Protein AF-A0A6A5AJA1-F1 (afdb_monomer)

Sequence (145 aa):
MGLVALFRHLLPSAIGHTSMSIQEITDPALFLDLTLTMRLADRIGTNQIGTRALSAALGLEPETDSRFWVVRRENDAGIDAVAMWTSLTGIFLSPTFRPSDAAELGHHLAQYLPDPLPQSSGRVTSTQSFNEGYCAERYPPLTPQ

pLDDT: mean 82.97, std 18.23, range [34.25, 97.75]

Mean predicted aligned error: 9.08 Å

Organism: Aphanomyces astaci (NCBI:txid112090)

Solvent-accessible surface area (backbone atoms only — not comparable to full-atom values): 8373 Å² total; per-residue (Å²): 142,76,90,83,89,84,80,80,88,77,76,81,82,76,76,76,74,77,53,68,48,79,42,77,44,88,50,32,57,60,44,49,64,72,40,42,69,58,31,71,74,33,73,60,59,40,31,53,54,45,52,53,31,50,37,48,55,70,63,75,45,64,82,84,46,57,49,38,35,42,31,28,49,74,98,51,95,58,73,60,29,44,37,36,36,32,83,87,66,19,37,37,43,25,75,62,44,45,41,68,62,24,17,54,48,18,35,66,41,41,82,77,54,66,86,80,68,83,39,74,39,56,46,69,65,22,38,49,28,16,51,52,22,20,44,51,62,66,56,58,79,82,76,85,128

Secondary structure (DSSP, 8-state):
-------------------EEEEEE--HHHHHHHTHHHHHH-TTHHHHHHHHHHHHHTT-S-TTSEEEEEEEETT-SS--EEEEEETTTEEEE-TT--HHHHHHHHHHHTTTS-SS---EESSHHHHHHHHHHHHHHHS------

Foldseek 3Di:
DYDDDDDDDDDPPPPPPQDKDKDKDLQLVVVCVQCVVVCVVDVPQVVVVNVVSVCVNVVVDPSQFKIKMFMDTPPDPHTQWIWMAGPPAFIETGQSDDLVSLLVVLLVCLVPADPPGPDYYYDPSSSVSSPVSSCCNNPPDPDDD

Radius of gyration: 19.55 Å; Cα contacts (8 Å, |Δi|>4): 211; chains: 1; bounding box: 33×45×77 Å

Nearest PDB structures (foldseek):
  3t90-assembly1_A-2  TM=4.033E-01  e=6.340E-02  Arabidopsis thaliana
  2eui-assembly2_E  TM=4.102E-01  e=1.930E-01  Pseudomonas aeruginosa PAO1
  2r7h-assembly1_A  TM=4.981E-01  e=3.166E-01  Oleidesulfovibrio alaskensis G20
  2r7h-assembly1_B  TM=5.407E-01  e=5.523E-01  Oleidesulfovibrio alaskensis G20
  6yug-assembly1_B  TM=3.992E-01  e=2.630E-01  Cryptosporidium parvum Iowa II

Structure (mmCIF, N/CA/C/O backbone):
data_AF-A0A6A5AJA1-F1
#
_entry.id   AF-A0A6A5AJA1-F1
#
loop_
_atom_site.group_PDB
_atom_site.id
_atom_site.type_symbol
_atom_site.label_atom_id
_atom_site.label_alt_id
_atom_site.label_comp_id
_atom_site.label_asym_id
_atom_site.label_entity_id
_atom_site.label_seq_id
_atom_site.pdbx_PDB_ins_code
_atom_site.Cartn_x
_atom_site.Cartn_y
_atom_site.Cartn_z
_atom_site.occupancy
_atom_site.B_iso_or_equiv
_atom_site.auth_seq_id
_atom_site.auth_comp_id
_atom_site.auth_asym_id
_atom_site.auth_atom_id
_atom_site.pdbx_PDB_model_num
ATOM 1 N N . MET A 1 1 ? -20.932 -5.544 -58.952 1.00 37.75 1 MET A N 1
ATOM 2 C CA . MET A 1 1 ? -19.590 -5.253 -59.502 1.00 37.75 1 MET A CA 1
ATOM 3 C C . MET A 1 1 ? -19.251 -3.825 -59.087 1.00 37.75 1 MET A C 1
ATOM 5 O O . MET A 1 1 ? -19.912 -2.938 -59.588 1.00 37.75 1 MET A O 1
ATOM 9 N N . GLY A 1 2 ? -18.385 -3.463 -58.148 1.00 34.72 2 GLY A N 1
ATOM 10 C CA . GLY A 1 2 ? -17.416 -4.125 -57.280 1.00 34.72 2 GLY A CA 1
ATOM 11 C C . GLY A 1 2 ? -16.585 -2.997 -56.623 1.00 34.72 2 GLY A C 1
ATOM 12 O O . GLY A 1 2 ? -16.335 -1.993 -57.278 1.00 34.72 2 GLY A O 1
ATOM 13 N N . LEU A 1 3 ? -16.287 -3.149 -55.324 1.00 34.25 3 LEU A N 1
ATOM 14 C CA . LEU A 1 3 ? -15.125 -2.686 -54.524 1.00 34.25 3 LEU A CA 1
ATOM 15 C C . LEU A 1 3 ? -14.048 -1.851 -55.286 1.00 34.25 3 LEU A C 1
ATOM 17 O O . LEU A 1 3 ? -13.695 -2.202 -56.402 1.00 34.25 3 LEU A O 1
ATOM 21 N N . VAL A 1 4 ? -13.406 -0.795 -54.762 1.00 36.00 4 VAL A N 1
ATOM 22 C CA . VAL A 1 4 ? -12.558 -0.750 -53.552 1.00 36.00 4 VAL A CA 1
ATOM 23 C C . VAL A 1 4 ? -12.257 0.713 -53.172 1.00 36.00 4 VAL A C 1
ATOM 25 O O . VAL A 1 4 ? -11.791 1.492 -54.000 1.00 36.00 4 VAL A O 1
ATOM 28 N N . ALA A 1 5 ? -12.447 1.053 -51.895 1.00 43.84 5 ALA A N 1
ATOM 29 C CA . ALA A 1 5 ? -11.850 2.218 -51.244 1.00 43.84 5 ALA A CA 1
ATOM 30 C C . ALA A 1 5 ? -10.381 1.917 -50.892 1.00 43.84 5 ALA A C 1
ATOM 32 O O . ALA A 1 5 ? -10.109 0.873 -50.299 1.00 43.84 5 ALA A O 1
ATOM 33 N N . LEU A 1 6 ? -9.438 2.810 -51.225 1.00 38.03 6 LEU A N 1
ATOM 34 C CA . LEU A 1 6 ? -8.012 2.599 -50.956 1.00 38.03 6 LEU A CA 1
ATOM 35 C C . LEU A 1 6 ? -7.423 3.698 -50.047 1.00 38.03 6 LEU A C 1
ATOM 37 O O . LEU A 1 6 ? -7.191 4.825 -50.467 1.00 38.03 6 LEU A O 1
ATOM 41 N N . PHE A 1 7 ? -7.174 3.282 -48.799 1.00 35.78 7 PHE A N 1
ATOM 42 C CA . PHE A 1 7 ? -6.094 3.677 -47.884 1.00 35.78 7 PHE A CA 1
ATOM 43 C C . PHE A 1 7 ? -6.013 5.133 -47.382 1.00 35.78 7 PHE A C 1
ATOM 45 O O . PHE A 1 7 ? -5.205 5.938 -47.836 1.00 35.78 7 PHE A O 1
ATOM 52 N N . ARG A 1 8 ? -6.701 5.397 -46.260 1.00 36.03 8 ARG A N 1
ATOM 53 C CA . ARG A 1 8 ? -6.106 6.208 -45.182 1.00 36.03 8 ARG A CA 1
ATOM 54 C C . ARG A 1 8 ? -5.180 5.307 -44.367 1.00 36.03 8 ARG A C 1
ATOM 56 O O . ARG A 1 8 ? -5.619 4.282 -43.853 1.00 36.03 8 ARG A O 1
ATOM 63 N N . HIS A 1 9 ? -3.912 5.691 -44.254 1.00 35.09 9 HIS A N 1
ATOM 64 C CA . HIS A 1 9 ? -2.987 5.144 -43.265 1.00 35.09 9 HIS A CA 1
ATOM 65 C C . HIS A 1 9 ? -3.538 5.393 -41.855 1.00 35.09 9 HIS A C 1
ATOM 67 O O . HIS A 1 9 ? -3.421 6.489 -41.313 1.00 35.09 9 HIS A O 1
ATOM 73 N N . LEU A 1 10 ? -4.151 4.365 -41.274 1.00 35.44 10 LEU A N 1
ATOM 74 C CA . LEU A 1 10 ? -4.260 4.223 -39.831 1.00 35.44 10 LEU A CA 1
ATOM 75 C C . LEU A 1 10 ? -2.917 3.679 -39.350 1.00 35.44 10 LEU A C 1
ATOM 77 O O . LEU A 1 10 ? -2.623 2.498 -39.512 1.00 35.44 10 LEU A O 1
ATOM 81 N N . LEU A 1 11 ? -2.092 4.557 -38.788 1.00 35.59 11 LEU A N 1
ATOM 82 C CA . LEU A 1 11 ? -1.105 4.136 -37.804 1.00 35.59 11 LEU A CA 1
ATOM 83 C C . LEU A 1 11 ? -1.892 3.675 -36.570 1.00 35.59 11 LEU A C 1
ATOM 85 O O . LEU A 1 11 ? -2.641 4.482 -36.014 1.00 35.59 11 LEU A O 1
ATOM 89 N N . PRO A 1 12 ? -1.760 2.423 -36.110 1.00 36.16 12 PRO A N 1
ATOM 90 C CA . PRO A 1 12 ? -2.152 2.105 -34.755 1.00 36.16 12 PRO A CA 1
ATOM 91 C C . PRO A 1 12 ? -1.104 2.734 -33.833 1.00 36.16 12 PRO A C 1
ATOM 93 O O . PRO A 1 12 ? 0.005 2.219 -33.694 1.00 36.16 12 PRO A O 1
ATOM 96 N N . SER A 1 13 ? -1.445 3.859 -33.203 1.00 38.09 13 SER A N 1
ATOM 97 C CA . SER A 1 13 ? -0.778 4.282 -31.971 1.00 38.09 13 SER A CA 1
ATOM 98 C C . SER A 1 13 ? -1.133 3.261 -30.896 1.00 38.09 13 SER A C 1
ATOM 100 O O . SER A 1 13 ? -2.086 3.434 -30.141 1.00 38.09 13 SER A O 1
ATOM 102 N N . ALA A 1 14 ? -0.400 2.151 -30.876 1.00 42.66 14 ALA A N 1
ATOM 103 C CA . ALA A 1 14 ? -0.405 1.210 -29.774 1.00 42.66 14 ALA A CA 1
ATOM 104 C C . ALA A 1 14 ? 0.260 1.893 -28.573 1.00 42.66 14 ALA A C 1
ATOM 106 O O . ALA A 1 14 ? 1.444 1.704 -28.301 1.00 42.66 14 ALA A O 1
ATOM 107 N N . ILE A 1 15 ? -0.505 2.716 -27.855 1.00 44.09 15 ILE A N 1
ATOM 108 C CA . ILE A 1 15 ? -0.240 2.926 -26.437 1.00 44.09 15 ILE A CA 1
ATOM 109 C C . ILE A 1 15 ? -0.634 1.597 -25.806 1.00 44.09 15 ILE A C 1
ATOM 111 O O . ILE A 1 15 ? -1.814 1.323 -25.598 1.00 44.09 15 ILE A O 1
ATOM 115 N N . GLY A 1 16 ? 0.345 0.717 -25.610 1.00 38.06 16 GLY A N 1
ATOM 116 C CA . GLY A 1 16 ? 0.147 -0.465 -24.792 1.00 38.06 16 GLY A CA 1
ATOM 117 C C . GLY A 1 16 ? -0.170 0.009 -23.382 1.00 38.06 16 GLY 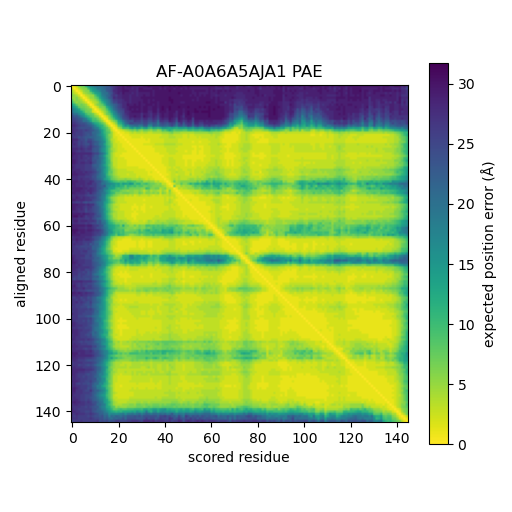A C 1
ATOM 118 O O . GLY A 1 16 ? 0.743 0.268 -22.607 1.00 38.06 16 GLY A O 1
ATOM 119 N N . HIS A 1 17 ? -1.453 0.166 -23.062 1.00 50.62 17 HIS A N 1
ATOM 120 C CA . HIS A 1 17 ? -1.894 0.123 -21.680 1.00 50.62 17 HIS A CA 1
ATOM 121 C C . HIS A 1 17 ? -1.518 -1.275 -21.195 1.00 50.62 17 HIS A C 1
ATOM 123 O O . HIS A 1 17 ? -2.189 -2.252 -21.523 1.00 50.62 17 HIS A O 1
ATOM 129 N N . THR A 1 18 ? -0.395 -1.400 -20.491 1.00 58.47 18 THR A N 1
ATOM 130 C CA . THR A 1 18 ? -0.177 -2.550 -19.619 1.00 58.47 18 THR A CA 1
ATOM 131 C C . THR A 1 18 ? -1.296 -2.510 -18.598 1.00 58.47 18 THR A C 1
ATOM 133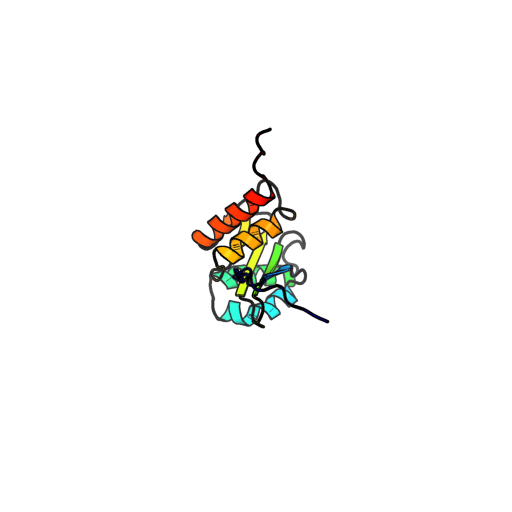 O O . THR A 1 18 ? -1.234 -1.739 -17.649 1.00 58.47 18 THR A O 1
ATOM 136 N N . SER A 1 19 ? -2.348 -3.276 -18.867 1.00 75.88 19 SER A N 1
ATOM 137 C CA . SER A 1 19 ? -3.476 -3.463 -17.971 1.00 75.88 19 SER A CA 1
ATOM 138 C C . SER A 1 19 ? -2.948 -3.963 -16.629 1.00 75.88 19 SER A C 1
ATOM 140 O O . SER A 1 19 ? -2.162 -4.916 -16.558 1.00 75.88 19 SER A O 1
ATOM 142 N N . MET A 1 20 ? -3.306 -3.246 -15.573 1.00 86.38 20 MET A N 1
ATOM 143 C CA . MET A 1 20 ? -2.899 -3.521 -14.208 1.00 86.38 20 MET A CA 1
ATOM 144 C C . MET A 1 20 ? -4.135 -3.913 -13.405 1.00 86.38 20 MET A C 1
ATOM 146 O O . MET A 1 20 ? -5.197 -3.309 -13.518 1.00 86.38 20 MET A O 1
ATOM 150 N N . SER A 1 21 ? -3.996 -4.932 -12.567 1.00 91.44 21 SER A N 1
ATOM 151 C CA . SER A 1 21 ? -5.001 -5.335 -11.595 1.00 91.44 21 SER A CA 1
ATOM 152 C C . SER A 1 21 ? -4.585 -4.844 -10.215 1.00 91.44 21 SER A C 1
ATOM 154 O O . SER A 1 21 ? -3.558 -5.270 -9.682 1.00 91.44 21 SER A O 1
ATOM 156 N N . ILE A 1 22 ? -5.429 -4.015 -9.607 1.00 94.00 22 ILE A N 1
ATOM 157 C CA . ILE A 1 22 ? -5.356 -3.644 -8.191 1.00 94.00 22 ILE A CA 1
ATOM 158 C C . ILE A 1 22 ? -6.413 -4.453 -7.453 1.00 94.00 22 ILE A C 1
ATOM 160 O O . ILE A 1 22 ? -7.583 -4.438 -7.831 1.00 94.00 22 ILE A O 1
ATOM 164 N N . GLN A 1 23 ? -6.012 -5.164 -6.405 1.00 94.75 23 GLN A N 1
ATOM 165 C CA . GLN A 1 23 ? -6.934 -5.962 -5.606 1.00 94.75 23 GLN A CA 1
ATOM 166 C C . GLN A 1 23 ? -6.714 -5.684 -4.123 1.00 94.75 23 GLN A C 1
ATOM 168 O O . GLN A 1 23 ? -5.606 -5.857 -3.616 1.00 94.75 23 GLN A O 1
ATOM 173 N N . GLU A 1 24 ? -7.779 -5.296 -3.426 1.00 95.75 24 GLU A N 1
ATOM 174 C CA . GLU A 1 24 ? 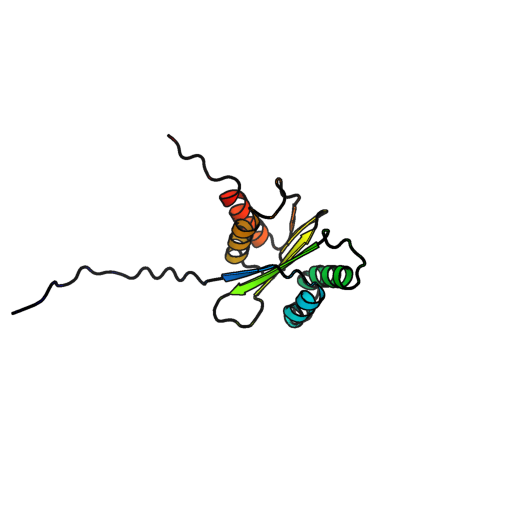-7.800 -5.308 -1.964 1.00 95.75 24 GLU A CA 1
ATOM 175 C C . GLU A 1 24 ? -7.903 -6.752 -1.464 1.00 95.75 24 GLU A C 1
ATOM 177 O O . GLU A 1 24 ? -8.732 -7.530 -1.942 1.00 95.75 24 GLU A O 1
ATOM 182 N N . ILE A 1 25 ? -7.057 -7.113 -0.502 1.00 96.00 25 ILE A N 1
ATOM 183 C CA . ILE A 1 25 ? -7.082 -8.415 0.157 1.00 96.00 25 ILE A CA 1
ATOM 184 C C . ILE A 1 25 ? -7.577 -8.203 1.584 1.00 96.00 25 ILE A C 1
ATOM 186 O O . ILE A 1 25 ? -6.853 -7.693 2.436 1.00 96.00 25 ILE A O 1
ATOM 190 N N . THR A 1 26 ? -8.830 -8.581 1.822 1.00 93.69 26 THR A N 1
ATOM 191 C CA . THR A 1 26 ? -9.510 -8.382 3.108 1.00 93.69 26 THR A CA 1
ATOM 192 C C . THR A 1 26 ? -9.137 -9.426 4.154 1.00 93.69 26 THR A C 1
ATOM 194 O O . THR A 1 26 ? -9.251 -9.145 5.339 1.00 93.69 26 THR A O 1
ATOM 197 N N . ASP A 1 27 ? -8.681 -10.610 3.733 1.00 94.25 27 ASP A N 1
ATOM 198 C CA . ASP A 1 27 ? -8.144 -11.646 4.617 1.00 94.25 27 ASP A CA 1
ATOM 199 C C . ASP A 1 27 ? -6.618 -11.473 4.766 1.00 94.25 27 ASP A C 1
ATOM 201 O O . ASP A 1 27 ? -5.871 -11.742 3.815 1.00 94.25 27 ASP A O 1
ATOM 205 N N . PRO A 1 28 ? -6.114 -11.052 5.941 1.00 93.50 28 PRO A N 1
ATOM 206 C CA . PRO A 1 28 ? -4.684 -10.849 6.141 1.00 93.50 28 PRO A CA 1
ATOM 207 C C . PRO A 1 28 ? -3.862 -12.142 6.017 1.00 93.50 28 PRO A C 1
ATOM 209 O O . PRO A 1 28 ? -2.701 -12.079 5.608 1.00 93.50 28 PRO A O 1
ATOM 212 N N . ALA A 1 29 ? -4.440 -13.314 6.316 1.00 94.44 29 ALA A N 1
ATOM 213 C CA . ALA A 1 29 ? -3.758 -14.596 6.138 1.00 94.44 29 ALA A CA 1
ATOM 214 C C . ALA A 1 29 ? -3.557 -14.902 4.648 1.00 94.44 29 ALA A C 1
ATOM 216 O O . ALA A 1 29 ? -2.439 -15.195 4.220 1.00 94.44 29 ALA A O 1
ATOM 217 N N . LEU A 1 30 ? -4.599 -14.703 3.834 1.00 95.50 30 LEU A N 1
ATOM 218 C CA . LEU A 1 30 ? -4.484 -14.795 2.379 1.00 95.50 30 LEU A CA 1
ATOM 219 C C . LEU A 1 30 ? -3.459 -13.794 1.826 1.00 95.50 30 LEU A C 1
ATOM 221 O O . LEU A 1 30 ? -2.676 -14.139 0.940 1.00 95.50 30 LEU A O 1
ATOM 225 N N . PHE A 1 31 ? -3.424 -12.563 2.347 1.00 95.38 31 PHE A N 1
ATOM 226 C CA . PHE A 1 31 ? -2.416 -11.579 1.946 1.00 95.38 31 PHE A CA 1
ATOM 227 C C . PHE A 1 31 ? -0.993 -12.073 2.241 1.00 95.38 31 PHE A C 1
ATOM 229 O O . PHE A 1 31 ? -0.098 -11.931 1.401 1.00 95.38 31 PHE A O 1
ATOM 236 N N . LEU A 1 32 ? -0.761 -12.680 3.409 1.00 94.25 32 LEU A N 1
ATOM 237 C CA . LEU A 1 32 ? 0.539 -13.258 3.752 1.00 94.25 32 LEU A CA 1
ATOM 238 C C . LEU A 1 32 ? 0.939 -14.368 2.780 1.00 94.25 32 LEU A C 1
ATOM 240 O O . LEU A 1 32 ? 2.081 -14.358 2.310 1.00 94.25 32 LEU A O 1
ATOM 244 N N . ASP A 1 33 ? 0.024 -15.276 2.454 1.00 94.81 33 ASP A N 1
ATOM 245 C CA . ASP A 1 33 ? 0.291 -16.392 1.542 1.00 94.81 33 ASP A CA 1
ATOM 246 C C . ASP A 1 33 ? 0.630 -15.897 0.136 1.00 94.81 33 ASP A C 1
ATOM 248 O O . ASP A 1 33 ? 1.669 -16.247 -0.430 1.00 94.81 33 ASP A O 1
ATOM 252 N N . LEU A 1 34 ? -0.197 -14.993 -0.391 1.00 94.12 34 LEU A N 1
ATOM 253 C CA . LEU 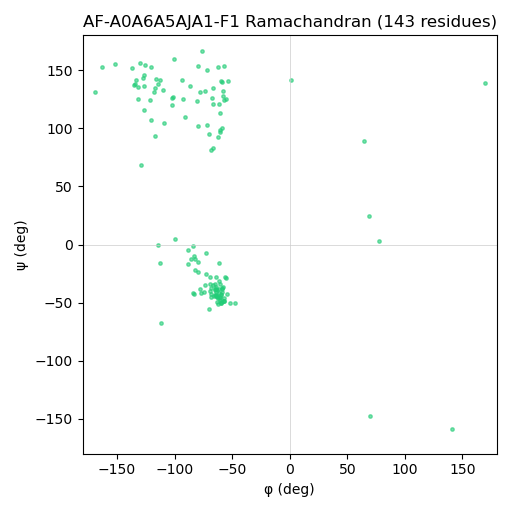A 1 34 ? -0.026 -14.382 -1.706 1.00 94.12 34 LEU A CA 1
ATOM 254 C C . LEU A 1 34 ? 1.323 -13.662 -1.850 1.00 94.12 34 LEU A C 1
ATOM 256 O O . LEU A 1 34 ? 1.942 -13.694 -2.913 1.00 94.12 34 LEU A O 1
ATOM 260 N N . THR A 1 35 ? 1.798 -13.025 -0.779 1.00 93.06 35 THR A N 1
ATOM 261 C CA . THR A 1 35 ? 2.982 -12.151 -0.806 1.00 93.06 35 THR A CA 1
ATOM 262 C C . THR A 1 35 ? 4.258 -12.818 -0.296 1.00 93.06 35 THR A C 1
ATOM 264 O O . THR A 1 35 ? 5.297 -12.159 -0.205 1.00 93.06 35 THR A O 1
ATOM 267 N N . LEU A 1 36 ? 4.221 -14.118 0.023 1.00 91.75 36 LEU A N 1
ATOM 268 C CA . LEU A 1 36 ? 5.345 -14.847 0.619 1.00 91.75 36 LEU A CA 1
ATOM 269 C C . LEU A 1 36 ? 6.648 -14.667 -0.170 1.00 91.75 36 LEU A C 1
ATOM 271 O O . LEU A 1 36 ? 7.667 -14.285 0.404 1.00 91.75 36 LEU A O 1
ATOM 275 N N . THR A 1 37 ? 6.613 -14.883 -1.486 1.00 89.19 37 THR A N 1
ATOM 276 C CA . THR A 1 37 ? 7.800 -14.774 -2.348 1.00 89.19 37 THR A CA 1
ATOM 277 C C . THR A 1 37 ? 8.413 -13.373 -2.304 1.00 89.19 37 THR A C 1
ATOM 279 O O . THR A 1 37 ? 9.628 -13.238 -2.161 1.00 89.19 37 THR A O 1
ATOM 282 N N . MET A 1 38 ? 7.585 -12.323 -2.354 1.00 88.88 38 MET A N 1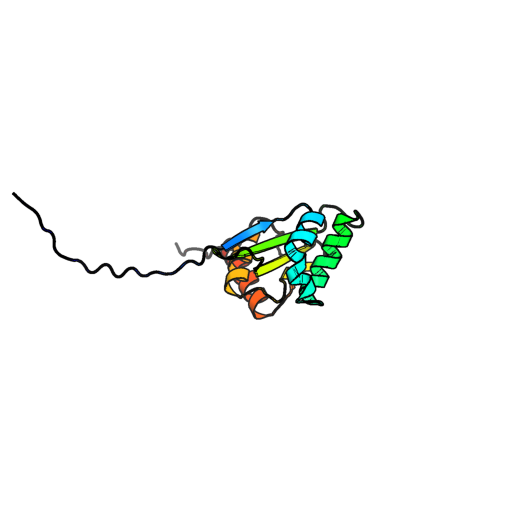
ATOM 283 C CA . MET A 1 38 ? 8.056 -10.937 -2.261 1.00 88.88 38 MET A CA 1
ATOM 284 C C . MET A 1 38 ? 8.671 -10.629 -0.895 1.00 88.88 38 MET A C 1
ATOM 286 O O . MET A 1 38 ? 9.738 -10.026 -0.819 1.00 88.88 38 MET A O 1
ATOM 290 N N . ARG A 1 39 ? 8.026 -11.075 0.189 1.00 88.81 39 ARG A N 1
ATOM 291 C CA . ARG A 1 39 ? 8.501 -10.871 1.567 1.00 88.81 39 ARG A CA 1
ATOM 292 C C . ARG A 1 39 ? 9.827 -11.584 1.843 1.00 88.81 39 ARG A C 1
ATOM 294 O O . ARG A 1 39 ? 10.669 -11.074 2.579 1.00 88.81 39 ARG A O 1
ATOM 301 N N . LEU A 1 40 ? 10.045 -12.746 1.226 1.00 86.00 40 LEU A N 1
ATOM 302 C CA . LEU A 1 40 ? 11.328 -13.450 1.293 1.00 86.00 40 LEU A CA 1
ATOM 303 C C . LEU A 1 40 ? 12.438 -12.715 0.526 1.00 86.00 40 LEU A C 1
ATOM 305 O O . LEU A 1 40 ? 13.590 -12.744 0.968 1.00 86.00 40 LEU A O 1
ATOM 309 N N . ALA A 1 41 ? 12.095 -12.057 -0.586 1.00 85.06 41 ALA A N 1
ATOM 310 C CA . ALA A 1 41 ? 13.030 -11.304 -1.420 1.00 85.06 41 ALA A CA 1
ATOM 311 C C . ALA A 1 41 ? 13.394 -9.923 -0.837 1.00 85.06 41 ALA A C 1
ATOM 313 O O . ALA A 1 41 ? 14.555 -9.524 -0.901 1.00 85.06 41 ALA A O 1
ATOM 314 N N . ASP A 1 42 ? 12.437 -9.214 -0.230 1.00 80.12 42 ASP A N 1
ATOM 315 C CA . ASP A 1 42 ? 12.640 -7.924 0.441 1.00 80.12 42 ASP A CA 1
ATOM 316 C C . ASP A 1 42 ? 12.327 -8.027 1.937 1.00 80.12 42 ASP A C 1
ATOM 318 O O . ASP A 1 42 ? 11.197 -7.841 2.401 1.00 80.12 42 ASP A O 1
ATOM 322 N N . ARG A 1 43 ? 13.385 -8.289 2.709 1.00 72.44 43 ARG A N 1
ATOM 323 C CA . ARG A 1 43 ? 13.274 -8.528 4.149 1.00 72.44 43 ARG A CA 1
ATOM 324 C C . ARG A 1 43 ? 12.980 -7.286 4.986 1.00 72.44 43 ARG A C 1
ATOM 326 O O . ARG A 1 43 ? 12.772 -7.447 6.189 1.00 72.44 43 ARG A O 1
ATOM 333 N N . ILE A 1 44 ? 12.991 -6.087 4.400 1.00 7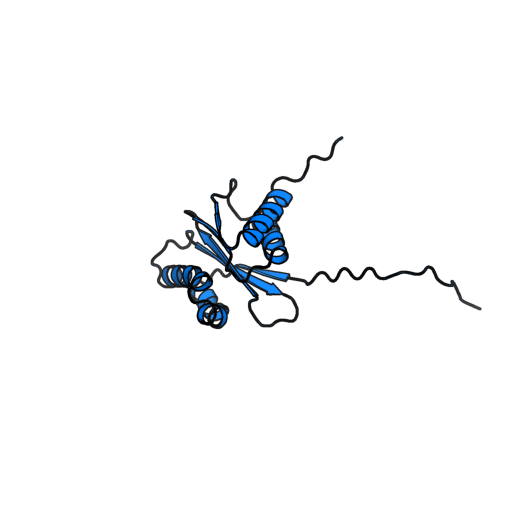4.62 44 ILE A N 1
ATOM 334 C CA . ILE A 1 44 ? 12.804 -4.834 5.140 1.00 74.62 44 ILE A CA 1
ATOM 335 C C . ILE A 1 44 ? 11.473 -4.191 4.756 1.00 74.62 44 ILE A C 1
ATOM 337 O O . ILE A 1 44 ? 10.574 -4.149 5.590 1.00 74.62 44 ILE A O 1
ATOM 341 N N . GLY A 1 45 ? 11.310 -3.720 3.517 1.00 73.19 45 GLY A N 1
ATOM 342 C CA . GLY A 1 45 ? 10.139 -2.914 3.148 1.00 73.19 45 GLY A CA 1
ATOM 343 C C . GLY A 1 45 ? 8.851 -3.735 3.126 1.00 73.19 45 GLY A C 1
ATOM 344 O O . GLY A 1 45 ? 7.890 -3.451 3.837 1.00 73.19 45 GLY A O 1
ATOM 345 N N . THR A 1 46 ? 8.853 -4.812 2.351 1.00 79.94 46 THR A N 1
ATOM 346 C CA . THR A 1 46 ? 7.693 -5.700 2.178 1.00 79.94 46 THR A CA 1
ATOM 347 C C . THR A 1 46 ? 7.392 -6.493 3.461 1.00 79.94 46 THR A C 1
ATOM 349 O O . THR A 1 46 ? 6.236 -6.790 3.764 1.00 79.94 46 THR A O 1
ATOM 352 N N . ASN A 1 47 ? 8.405 -6.762 4.290 1.00 81.62 47 ASN A N 1
ATOM 353 C CA . ASN A 1 47 ? 8.221 -7.392 5.601 1.00 81.62 47 ASN A CA 1
ATOM 354 C C . ASN A 1 47 ? 7.598 -6.481 6.665 1.00 81.62 47 ASN A C 1
ATOM 356 O O . ASN A 1 47 ? 6.957 -7.004 7.577 1.00 81.62 47 ASN A O 1
ATOM 360 N N . GLN A 1 48 ? 7.733 -5.154 6.574 1.00 85.44 48 GLN A N 1
ATOM 361 C CA . GLN A 1 48 ? 6.997 -4.248 7.468 1.00 85.44 48 GLN A CA 1
ATOM 362 C C . GLN A 1 48 ? 5.488 -4.387 7.248 1.00 85.44 48 GLN A C 1
ATOM 364 O O . GLN A 1 48 ? 4.736 -4.554 8.208 1.00 85.44 48 GLN A O 1
ATOM 369 N N . ILE A 1 49 ? 5.067 -4.434 5.980 1.00 90.62 49 ILE A N 1
ATOM 370 C CA . ILE A 1 49 ? 3.678 -4.718 5.604 1.00 90.62 49 ILE A CA 1
ATOM 371 C C . ILE A 1 49 ? 3.277 -6.125 6.069 1.00 90.62 49 ILE A C 1
ATOM 373 O O . ILE A 1 49 ? 2.236 -6.301 6.697 1.00 90.62 49 ILE A O 1
ATOM 377 N N . GLY A 1 50 ? 4.134 -7.125 5.834 1.00 90.19 50 GLY A N 1
ATOM 378 C CA . GLY A 1 50 ? 3.899 -8.501 6.278 1.00 90.19 50 GLY A CA 1
ATOM 379 C C . GLY A 1 50 ? 3.733 -8.641 7.795 1.00 90.19 50 GLY A C 1
ATOM 380 O O . GLY A 1 50 ? 2.882 -9.391 8.254 1.00 90.19 50 GLY A O 1
ATOM 381 N N . THR A 1 51 ? 4.500 -7.894 8.588 1.00 90.19 51 THR A N 1
ATOM 382 C CA . THR A 1 51 ? 4.394 -7.914 10.057 1.00 90.19 51 THR A CA 1
ATOM 383 C C . THR A 1 51 ? 3.036 -7.392 10.517 1.00 90.19 51 THR A C 1
ATOM 385 O O . THR A 1 51 ? 2.421 -7.972 11.409 1.00 90.19 51 THR A O 1
ATOM 388 N N . ARG A 1 52 ? 2.535 -6.329 9.880 1.00 90.81 52 ARG A N 1
ATOM 389 C CA . ARG A 1 52 ? 1.199 -5.796 10.167 1.00 90.81 52 ARG A CA 1
ATOM 390 C C . ARG A 1 52 ? 0.094 -6.748 9.727 1.00 90.81 52 ARG A C 1
ATOM 392 O O . ARG A 1 52 ? -0.815 -6.994 10.510 1.00 90.81 52 ARG A O 1
ATOM 399 N N . ALA A 1 53 ? 0.216 -7.351 8.545 1.00 92.06 53 ALA A N 1
ATOM 400 C CA . ALA A 1 53 ? -0.715 -8.384 8.095 1.00 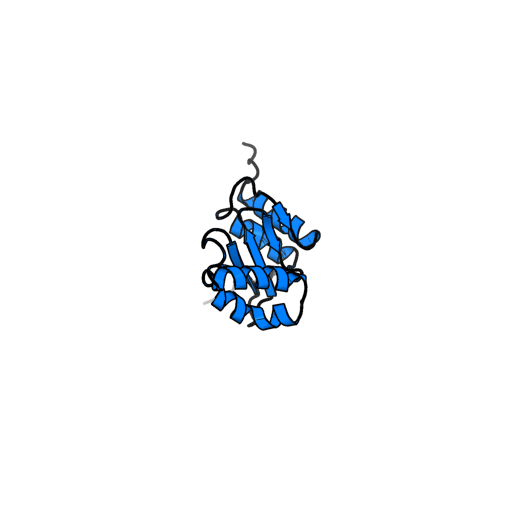92.06 53 ALA A CA 1
ATOM 401 C C . ALA A 1 53 ? -0.750 -9.588 9.051 1.00 92.06 53 ALA A C 1
ATOM 403 O O . ALA A 1 53 ? -1.822 -10.107 9.337 1.00 92.06 53 ALA A O 1
ATOM 404 N N . LEU A 1 54 ? 0.394 -9.988 9.618 1.00 93.00 54 LEU A N 1
ATOM 405 C CA . LEU A 1 54 ? 0.452 -11.028 10.649 1.00 93.00 54 LEU A CA 1
ATOM 406 C C . LEU A 1 54 ? -0.238 -10.602 11.949 1.00 93.00 54 LEU A C 1
ATOM 408 O O . LEU A 1 54 ? -0.999 -11.387 12.504 1.00 93.00 54 LEU A O 1
ATOM 412 N N . SER A 1 55 ? -0.014 -9.371 12.415 1.00 91.62 55 SER A N 1
ATOM 413 C CA . SER A 1 55 ? -0.704 -8.824 13.593 1.00 91.62 55 SER A CA 1
ATOM 414 C C . SER A 1 55 ? -2.228 -8.852 13.408 1.00 91.62 55 SER A C 1
ATOM 416 O O . SER A 1 55 ? -2.954 -9.346 14.272 1.00 91.62 55 SER A O 1
ATOM 418 N N . ALA A 1 56 ? -2.702 -8.419 12.234 1.00 90.69 56 ALA A N 1
ATOM 419 C CA . ALA A 1 56 ? -4.114 -8.454 11.864 1.00 90.69 56 ALA A CA 1
ATOM 420 C C . ALA A 1 56 ? -4.659 -9.892 11.765 1.00 90.69 56 ALA A C 1
ATOM 422 O O . ALA A 1 56 ? -5.714 -10.179 12.321 1.00 90.69 56 ALA A O 1
ATOM 423 N N . ALA A 1 57 ? -3.920 -10.823 11.146 1.00 92.00 57 ALA A N 1
ATOM 424 C CA . ALA A 1 57 ? -4.309 -12.237 11.050 1.00 92.00 57 ALA A CA 1
ATOM 425 C C . ALA A 1 57 ? -4.442 -12.916 12.425 1.00 92.00 57 ALA A C 1
ATOM 427 O O . ALA A 1 57 ? -5.247 -13.828 12.599 1.00 92.00 57 ALA A O 1
ATOM 428 N N . LEU A 1 58 ? -3.646 -12.478 13.404 1.00 93.06 58 LEU A N 1
ATOM 429 C CA . LEU A 1 58 ? -3.687 -12.968 14.783 1.00 93.06 58 LEU A CA 1
ATOM 430 C C . LEU A 1 58 ? -4.754 -12.267 15.645 1.00 93.06 58 LEU A C 1
ATOM 432 O O . LEU A 1 58 ? -4.884 -12.603 16.822 1.00 93.06 58 LEU A O 1
ATOM 436 N N . GLY A 1 59 ? -5.496 -11.298 15.095 1.00 89.81 59 GLY A N 1
ATOM 437 C CA . GLY A 1 59 ? -6.504 -10.526 15.828 1.00 89.81 59 GLY A CA 1
ATOM 438 C C . GLY A 1 59 ? -5.915 -9.583 16.882 1.00 89.81 59 GLY A C 1
ATOM 439 O O . GLY A 1 59 ? -6.579 -9.271 17.868 1.00 89.81 59 GLY A O 1
ATOM 440 N N . LEU A 1 60 ? -4.656 -9.164 16.710 1.00 89.06 60 LEU A N 1
ATOM 441 C CA . LEU A 1 60 ? -3.965 -8.260 17.638 1.00 89.06 60 LEU A CA 1
ATOM 442 C C . LEU A 1 60 ? -4.232 -6.777 17.337 1.00 89.06 60 LEU A C 1
ATOM 444 O O . LEU A 1 60 ? -3.927 -5.927 18.169 1.00 89.06 60 LEU A O 1
ATOM 448 N N . GLU A 1 61 ? -4.805 -6.479 16.171 1.00 82.31 61 GLU A N 1
ATOM 449 C CA . GLU A 1 61 ? -5.212 -5.140 15.736 1.00 82.31 61 GLU A CA 1
ATOM 450 C C . GLU A 1 61 ? -6.727 -5.129 15.464 1.00 82.31 61 GLU A C 1
ATOM 452 O O . GLU A 1 61 ? -7.287 -6.168 15.095 1.00 82.31 61 GLU A O 1
ATOM 457 N N . PRO A 1 62 ? -7.410 -3.978 15.587 1.00 79.69 62 PRO A N 1
ATOM 458 C CA . PRO A 1 62 ? -8.783 -3.840 15.111 1.00 79.69 62 PRO A CA 1
ATOM 459 C C . PRO A 1 62 ? -8.881 -4.133 13.605 1.00 79.69 62 PRO A C 1
ATOM 461 O O . PRO A 1 62 ? -8.050 -3.663 12.829 1.00 79.69 62 PRO A O 1
ATOM 464 N N . GLU A 1 63 ? -9.936 -4.830 13.168 1.00 70.44 63 GLU A N 1
ATOM 465 C CA . GLU A 1 63 ? -10.137 -5.208 11.753 1.00 70.44 63 GLU A CA 1
ATOM 466 C C . GLU A 1 63 ? -10.121 -4.011 10.789 1.00 70.44 63 GLU A 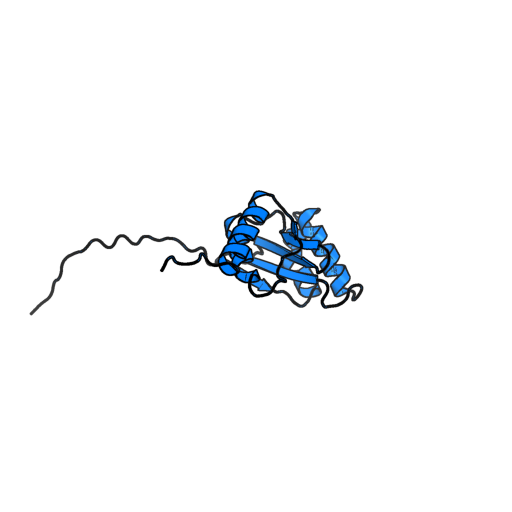C 1
ATOM 468 O O . GLU A 1 63 ? -9.735 -4.135 9.632 1.00 70.44 63 GLU A O 1
ATOM 473 N N . THR A 1 64 ? -10.516 -2.829 11.262 1.00 73.81 64 THR A N 1
ATOM 474 C CA . THR A 1 64 ? -10.572 -1.605 10.455 1.00 73.81 64 THR A CA 1
ATOM 475 C C . THR A 1 64 ? -9.266 -0.814 10.439 1.00 73.81 64 THR A C 1
ATOM 477 O O . THR A 1 64 ? -9.197 0.214 9.766 1.00 73.81 64 THR A O 1
ATOM 480 N N . ASP A 1 65 ? -8.253 -1.221 11.209 1.00 84.88 65 ASP A N 1
ATOM 481 C CA . ASP A 1 65 ? -7.038 -0.418 11.383 1.00 84.88 65 ASP A CA 1
ATOM 482 C C . ASP A 1 65 ? -6.034 -0.588 10.240 1.00 84.88 65 ASP A C 1
ATOM 484 O O . ASP A 1 65 ? -5.204 0.288 10.007 1.00 84.88 65 ASP A O 1
ATOM 488 N N . SER A 1 66 ? -6.116 -1.695 9.499 1.00 90.44 66 SER A N 1
ATOM 489 C CA . SER A 1 66 ? -5.211 -1.992 8.391 1.00 90.44 66 SER A CA 1
ATOM 490 C C . SER A 1 66 ? -5.962 -2.509 7.173 1.00 90.44 66 SER A C 1
ATOM 492 O O . SER A 1 66 ? -6.837 -3.363 7.279 1.00 90.44 66 SER A O 1
ATOM 494 N N . ARG A 1 67 ? -5.580 -2.015 5.996 1.00 94.25 67 ARG A N 1
ATOM 495 C CA . ARG A 1 67 ? -6.075 -2.489 4.697 1.00 94.25 67 ARG A CA 1
ATOM 496 C C . ARG A 1 67 ? -4.894 -2.818 3.802 1.00 94.25 67 ARG A C 1
ATOM 498 O O . ARG A 1 67 ? -3.878 -2.119 3.848 1.00 94.25 67 ARG A O 1
ATOM 505 N N . PHE A 1 68 ? -5.020 -3.868 2.997 1.00 95.50 68 PHE A N 1
ATOM 506 C CA . PHE A 1 68 ? -3.919 -4.410 2.207 1.00 95.50 68 PHE A CA 1
ATOM 507 C C . PHE A 1 68 ? -4.304 -4.520 0.736 1.00 95.50 68 PHE A C 1
ATOM 509 O O . PHE A 1 68 ? -5.380 -5.012 0.407 1.00 95.50 68 PHE A O 1
ATOM 516 N N . TRP A 1 69 ? -3.397 -4.122 -0.154 1.00 96.75 69 TRP A N 1
ATOM 517 C CA . TRP A 1 69 ? -3.576 -4.250 -1.598 1.00 96.75 69 TRP A CA 1
ATOM 518 C C . TRP A 1 69 ? -2.403 -4.969 -2.237 1.00 96.75 69 TRP A C 1
ATOM 520 O O . TRP A 1 69 ? -1.246 -4.797 -1.844 1.00 96.75 69 TRP A O 1
ATOM 530 N N . VAL A 1 70 ? -2.721 -5.731 -3.274 1.00 95.44 70 VAL A N 1
ATOM 531 C CA . VAL A 1 70 ? -1.760 -6.356 -4.179 1.00 95.44 70 VAL A CA 1
ATOM 532 C C . VAL A 1 70 ? -1.954 -5.781 -5.578 1.00 95.44 70 VAL A C 1
ATOM 534 O O . VAL A 1 70 ? -3.080 -5.523 -6.011 1.00 95.44 70 VAL A O 1
ATOM 537 N N . VAL A 1 71 ? -0.846 -5.581 -6.280 1.00 94.62 71 VAL A N 1
ATOM 538 C CA . VAL A 1 71 ? -0.799 -5.067 -7.647 1.00 94.62 71 VAL A CA 1
ATOM 539 C C . VAL A 1 71 ? -0.174 -6.124 -8.547 1.00 94.62 71 VAL A C 1
ATOM 541 O O . VAL A 1 71 ? 0.878 -6.681 -8.216 1.00 94.62 71 VAL A O 1
ATOM 544 N N . ARG A 1 72 ? -0.837 -6.405 -9.671 1.00 93.06 72 ARG A N 1
ATOM 545 C CA . ARG A 1 72 ? -0.389 -7.356 -10.698 1.00 93.06 72 ARG A CA 1
ATOM 546 C C . ARG A 1 72 ? -0.490 -6.720 -12.074 1.00 93.06 72 ARG A C 1
ATOM 548 O O . ARG A 1 72 ? -1.512 -6.114 -12.385 1.00 93.06 72 ARG A O 1
ATOM 555 N N . ARG A 1 73 ? 0.522 -6.877 -12.915 1.00 87.06 73 ARG A N 1
ATOM 556 C CA . ARG A 1 73 ? 0.489 -6.467 -14.324 1.00 87.06 73 ARG A CA 1
ATOM 557 C C . ARG A 1 73 ? 0.053 -7.649 -15.188 1.00 87.06 73 ARG A C 1
ATOM 559 O O . ARG A 1 73 ? 0.429 -8.791 -14.925 1.00 87.06 73 ARG A O 1
ATOM 566 N N . GLU A 1 74 ? -0.757 -7.388 -16.213 1.00 73.94 74 GLU A N 1
ATOM 567 C CA . GLU A 1 74 ? -1.233 -8.435 -17.121 1.00 73.94 74 GLU A CA 1
ATOM 568 C C . GLU A 1 74 ? -0.068 -9.246 -17.709 1.00 73.94 74 GLU A C 1
ATOM 570 O O . GLU A 1 74 ? 0.962 -8.695 -18.110 1.00 73.94 74 GLU A O 1
ATOM 575 N N . ASN A 1 75 ? -0.287 -10.560 -17.817 1.00 68.06 75 ASN A N 1
ATOM 576 C CA . ASN A 1 75 ? 0.661 -11.589 -18.268 1.00 68.06 75 ASN A CA 1
ATOM 577 C C . ASN A 1 75 ? 1.720 -12.038 -17.248 1.00 68.06 75 ASN A C 1
ATOM 579 O O . ASN A 1 75 ? 2.531 -12.900 -17.589 1.00 68.06 75 ASN A O 1
ATOM 583 N N . ASP A 1 76 ? 1.691 -11.534 -16.011 1.00 66.25 76 ASP A N 1
ATOM 584 C CA . ASP A 1 76 ? 2.464 -12.094 -14.899 1.00 66.25 76 ASP A CA 1
ATOM 585 C C . ASP A 1 76 ? 1.529 -12.776 -13.885 1.00 66.25 76 ASP A C 1
ATOM 587 O O . ASP A 1 76 ? 0.486 -12.241 -13.508 1.00 66.25 76 ASP A O 1
ATOM 591 N N . ALA A 1 77 ? 1.885 -13.989 -13.460 1.00 69.69 77 ALA A N 1
ATOM 592 C CA . ALA A 1 77 ? 1.185 -14.679 -12.374 1.00 69.69 77 ALA A CA 1
ATOM 593 C C . ALA A 1 77 ? 1.637 -14.167 -10.992 1.00 69.69 77 ALA A C 1
ATOM 595 O O . ALA A 1 77 ? 0.996 -14.455 -9.977 1.00 69.69 77 ALA A O 1
ATOM 596 N N . GLY A 1 78 ? 2.757 -13.440 -10.947 1.00 84.62 78 GLY A N 1
ATOM 597 C CA . GLY A 1 78 ? 3.338 -12.876 -9.740 1.00 84.62 78 GLY A CA 1
ATOM 598 C C . GLY A 1 78 ? 2.620 -11.630 -9.226 1.00 84.62 78 GLY A C 1
ATOM 599 O O . GLY A 1 78 ? 1.801 -11.007 -9.896 1.00 84.62 78 GLY A O 1
ATOM 600 N N . ILE A 1 79 ? 2.952 -11.268 -7.988 1.00 91.06 79 ILE A N 1
ATOM 601 C CA . ILE A 1 79 ? 2.616 -9.962 -7.420 1.00 91.06 79 ILE A CA 1
ATOM 602 C C . ILE A 1 79 ? 3.797 -9.039 -7.679 1.00 91.06 79 ILE A C 1
ATOM 604 O O . ILE A 1 79 ? 4.928 -9.354 -7.308 1.00 91.06 79 ILE A O 1
ATOM 608 N N . ASP A 1 80 ? 3.523 -7.906 -8.317 1.00 91.50 80 ASP A N 1
ATOM 609 C CA . ASP A 1 80 ? 4.532 -6.906 -8.656 1.00 91.50 80 ASP A CA 1
ATOM 610 C C . ASP A 1 80 ? 4.819 -5.976 -7.479 1.00 91.50 80 ASP A C 1
ATOM 612 O O . ASP A 1 80 ? 5.969 -5.622 -7.199 1.00 91.50 80 ASP A O 1
ATOM 616 N N . ALA A 1 81 ? 3.760 -5.555 -6.790 1.00 93.69 81 ALA A N 1
ATOM 617 C CA . ALA A 1 81 ? 3.839 -4.610 -5.692 1.00 93.69 81 ALA A CA 1
ATOM 618 C C . ALA A 1 81 ? 2.706 -4.820 -4.690 1.00 93.69 81 ALA A C 1
ATOM 620 O O . ALA A 1 81 ? 1.643 -5.351 -5.008 1.00 93.69 81 ALA A O 1
ATOM 621 N N . VAL A 1 82 ? 2.950 -4.392 -3.458 1.00 95.50 82 VAL A N 1
ATOM 622 C CA . VAL A 1 82 ? 1.974 -4.446 -2.367 1.00 95.50 82 VAL A CA 1
ATOM 623 C C . VAL A 1 82 ? 1.925 -3.130 -1.612 1.00 95.50 82 VAL A C 1
ATOM 625 O O . VAL A 1 82 ? 2.963 -2.493 -1.399 1.00 95.50 82 VAL A O 1
ATOM 628 N N . ALA A 1 83 ? 0.729 -2.725 -1.206 1.00 96.19 83 ALA A N 1
ATOM 629 C CA . ALA A 1 83 ? 0.502 -1.524 -0.418 1.00 96.19 83 ALA A CA 1
ATOM 630 C C . ALA A 1 83 ? -0.287 -1.854 0.848 1.00 96.19 83 ALA A C 1
ATOM 632 O O . ALA A 1 83 ? -1.050 -2.820 0.894 1.00 96.19 83 ALA A O 1
ATOM 633 N N . MET A 1 84 ? -0.109 -1.023 1.865 1.00 95.19 84 MET A N 1
ATOM 634 C CA . MET A 1 84 ? -0.860 -1.088 3.109 1.00 95.19 84 MET A CA 1
ATOM 635 C C . MET A 1 84 ? -1.303 0.308 3.492 1.00 95.19 84 MET A C 1
ATOM 637 O O . MET A 1 84 ? -0.514 1.244 3.413 1.00 95.19 84 MET A O 1
ATOM 641 N N . TRP A 1 85 ? -2.532 0.440 3.955 1.00 94.75 85 TRP A N 1
ATOM 642 C CA . TRP A 1 85 ? -3.015 1.655 4.589 1.00 94.75 85 TRP A CA 1
ATOM 643 C C . TRP A 1 85 ? -3.291 1.373 6.057 1.00 94.75 85 TRP A C 1
ATOM 645 O O . TRP A 1 85 ? -3.818 0.308 6.380 1.00 94.75 85 TRP A O 1
ATOM 655 N N . THR A 1 86 ? -2.970 2.334 6.920 1.00 90.25 86 THR A N 1
ATOM 656 C CA . THR A 1 86 ? -3.451 2.354 8.303 1.00 90.25 86 THR A CA 1
ATOM 657 C C . THR A 1 86 ? -4.049 3.707 8.651 1.00 90.25 86 THR A C 1
ATOM 659 O O . THR A 1 86 ? -3.690 4.734 8.061 1.00 90.25 86 THR A O 1
ATOM 662 N N . SER A 1 87 ? -4.925 3.714 9.653 1.00 86.44 87 SER A N 1
ATOM 663 C CA . SER A 1 87 ? -5.533 4.945 10.164 1.00 86.44 87 SER A CA 1
ATOM 664 C C . SER A 1 87 ? -4.490 5.928 10.720 1.00 86.44 87 SER A C 1
ATOM 666 O O . SER A 1 87 ? -4.629 7.141 10.560 1.00 86.44 87 SER A O 1
ATOM 668 N N . LEU A 1 88 ? -3.416 5.402 11.320 1.00 84.50 88 LEU A N 1
ATOM 669 C CA . LEU A 1 88 ? -2.391 6.178 12.015 1.00 84.50 88 LEU A CA 1
ATOM 670 C C . LEU A 1 88 ? -1.313 6.737 11.080 1.00 84.50 88 LEU A C 1
ATOM 672 O O . LEU A 1 88 ? -0.868 7.868 11.263 1.00 84.50 88 LEU A O 1
ATOM 676 N N . THR A 1 89 ? -0.852 5.942 10.111 1.00 85.19 89 THR A N 1
ATOM 677 C CA . THR A 1 89 ? 0.334 6.274 9.297 1.00 85.19 89 THR A CA 1
ATOM 678 C C . THR A 1 89 ? 0.024 6.504 7.822 1.00 85.19 89 THR A C 1
ATOM 680 O O . THR A 1 89 ? 0.940 6.764 7.044 1.00 85.19 89 THR A O 1
ATOM 683 N N . GLY A 1 90 ? -1.242 6.389 7.415 1.00 92.50 90 GLY A N 1
ATOM 684 C CA . GLY A 1 90 ? -1.649 6.534 6.022 1.00 92.50 90 GLY A CA 1
ATOM 685 C C . GLY A 1 90 ? -1.164 5.381 5.141 1.00 92.50 90 GLY A C 1
ATOM 686 O O . GLY A 1 90 ? -1.087 4.236 5.590 1.00 92.50 90 GLY A O 1
ATOM 687 N N . ILE A 1 91 ? -0.877 5.675 3.869 1.00 95.25 91 ILE A N 1
ATOM 688 C CA . ILE A 1 91 ? -0.495 4.674 2.865 1.00 95.25 91 ILE A CA 1
ATOM 689 C C . ILE A 1 91 ? 1.017 4.403 2.892 1.00 95.25 91 ILE A C 1
ATOM 691 O O . ILE A 1 91 ? 1.850 5.314 2.936 1.00 95.25 91 ILE A O 1
ATOM 695 N N . PHE A 1 92 ? 1.379 3.130 2.819 1.00 95.12 92 PHE A N 1
ATOM 696 C CA . PHE A 1 92 ? 2.737 2.633 2.670 1.00 95.12 92 PHE A CA 1
ATOM 697 C C . PHE A 1 92 ? 2.832 1.797 1.392 1.00 95.12 92 PHE A C 1
ATOM 699 O O . PHE A 1 92 ? 2.097 0.824 1.210 1.00 95.12 92 PHE A O 1
ATOM 706 N N . LEU A 1 93 ? 3.756 2.174 0.511 1.00 95.62 93 LEU A N 1
ATOM 707 C CA . LEU A 1 93 ? 4.041 1.508 -0.754 1.00 95.62 93 LEU A CA 1
ATOM 708 C C . LEU A 1 93 ? 5.306 0.661 -0.609 1.00 95.62 93 LEU A C 1
ATOM 710 O O . LEU A 1 93 ? 6.365 1.175 -0.238 1.00 95.62 93 LEU A O 1
ATOM 714 N N . SER A 1 94 ? 5.222 -0.629 -0.943 1.00 94.38 94 SER A N 1
ATOM 715 C CA . SER A 1 94 ? 6.412 -1.487 -1.004 1.00 94.38 94 SER A CA 1
ATOM 716 C C . SER A 1 94 ? 7.483 -0.937 -1.967 1.00 94.38 94 SER A C 1
ATOM 718 O O . SER A 1 94 ? 7.164 -0.249 -2.944 1.00 94.38 94 SER A O 1
ATOM 720 N N . PRO A 1 95 ? 8.774 -1.254 -1.750 1.00 91.06 95 PRO A N 1
ATOM 721 C CA . PRO A 1 95 ? 9.870 -0.737 -2.578 1.00 91.06 95 PRO A CA 1
ATOM 722 C C . PRO A 1 95 ? 9.816 -1.120 -4.066 1.00 91.06 95 PRO A C 1
ATOM 724 O O . PRO A 1 95 ? 10.528 -0.519 -4.879 1.00 91.06 95 PRO A O 1
ATOM 727 N N . THR A 1 96 ? 9.008 -2.118 -4.428 1.00 91.88 96 THR A N 1
ATOM 728 C CA . THR A 1 96 ? 8.875 -2.612 -5.803 1.00 91.88 96 THR A CA 1
ATOM 729 C C . THR A 1 96 ? 7.910 -1.787 -6.654 1.00 91.88 96 THR A C 1
ATOM 731 O O . THR A 1 96 ? 7.912 -1.945 -7.874 1.00 91.88 96 THR A O 1
ATOM 734 N N . PHE A 1 97 ? 7.148 -0.861 -6.057 1.00 93.50 97 PHE A N 1
ATOM 735 C CA . PHE A 1 97 ? 6.255 0.025 -6.804 1.00 93.50 97 PHE A CA 1
ATOM 736 C C . PHE A 1 97 ? 6.998 0.842 -7.857 1.00 93.50 97 PHE A C 1
ATOM 738 O O . PHE A 1 97 ? 7.905 1.624 -7.540 1.00 93.50 97 PHE A O 1
ATOM 745 N N . ARG A 1 98 ? 6.541 0.734 -9.104 1.00 94.12 98 ARG A N 1
ATOM 746 C CA . ARG A 1 98 ? 6.921 1.651 -10.179 1.00 94.12 98 ARG A CA 1
ATOM 747 C C . ARG A 1 98 ? 6.108 2.943 -10.064 1.00 94.12 98 ARG A C 1
ATOM 749 O O . ARG A 1 98 ? 4.988 2.901 -9.561 1.00 94.12 98 ARG A O 1
ATOM 756 N N . PRO A 1 99 ? 6.631 4.078 -10.556 1.00 96.12 99 PRO A N 1
ATOM 757 C CA . PRO A 1 99 ? 5.885 5.336 -10.565 1.00 96.12 99 PRO A CA 1
ATOM 758 C C . PRO A 1 99 ? 4.512 5.236 -11.252 1.00 96.12 99 PRO A C 1
ATOM 760 O O . PRO A 1 99 ? 3.531 5.721 -10.703 1.00 96.12 99 PRO A O 1
ATOM 763 N N . SER A 1 100 ? 4.418 4.546 -12.397 1.00 94.19 100 SER A N 1
ATOM 764 C CA . SER A 1 100 ? 3.152 4.328 -13.120 1.00 94.19 100 SER A CA 1
ATOM 765 C C . SER A 1 100 ? 2.114 3.595 -12.273 1.00 94.19 100 SER A C 1
ATOM 767 O O . SER A 1 100 ? 0.995 4.068 -12.114 1.00 94.19 100 SER A O 1
ATOM 769 N N . ASP A 1 101 ? 2.525 2.477 -11.677 1.00 94.62 101 ASP A N 1
ATOM 770 C CA . ASP A 1 101 ? 1.659 1.594 -10.897 1.00 94.62 101 ASP A CA 1
ATOM 771 C C . ASP A 1 101 ? 1.194 2.306 -9.617 1.00 94.62 101 ASP A C 1
ATOM 773 O O . ASP A 1 101 ? 0.067 2.143 -9.159 1.00 94.62 101 ASP A O 1
ATOM 777 N N . ALA A 1 102 ? 2.069 3.140 -9.047 1.00 96.69 102 ALA A N 1
ATOM 778 C CA . ALA A 1 102 ? 1.754 3.960 -7.890 1.00 96.69 102 ALA A CA 1
ATOM 779 C C . ALA A 1 102 ? 0.751 5.074 -8.226 1.00 96.69 102 ALA A C 1
ATOM 781 O O . ALA A 1 102 ? -0.157 5.306 -7.432 1.00 96.69 102 ALA A O 1
ATOM 782 N N . ALA A 1 103 ? 0.872 5.730 -9.387 1.00 96.69 103 ALA A N 1
ATOM 783 C CA . ALA A 1 103 ? -0.105 6.723 -9.842 1.00 96.69 103 ALA A CA 1
ATOM 784 C C . ALA A 1 103 ? -1.485 6.105 -10.074 1.00 96.69 103 ALA A C 1
ATOM 786 O O . ALA A 1 103 ? -2.487 6.648 -9.612 1.00 96.69 103 ALA A O 1
ATOM 787 N N . GLU A 1 104 ? -1.538 4.948 -10.733 1.00 95.31 104 GLU A N 1
ATOM 788 C CA . GLU A 1 104 ? -2.792 4.231 -10.967 1.00 95.31 104 GLU A CA 1
ATOM 789 C C . GLU A 1 104 ? -3.416 3.739 -9.653 1.00 95.31 104 GLU A C 1
ATOM 791 O O . GLU A 1 104 ? -4.622 3.885 -9.451 1.00 95.31 104 GLU A O 1
ATOM 796 N N . LEU A 1 105 ? -2.600 3.263 -8.703 1.00 95.69 105 LEU A N 1
ATOM 797 C CA . LEU A 1 105 ? -3.067 2.970 -7.348 1.00 95.69 105 LEU A CA 1
ATOM 798 C C . LEU A 1 105 ? -3.625 4.220 -6.656 1.00 95.69 105 LEU A C 1
ATOM 800 O O . LEU A 1 105 ? -4.687 4.146 -6.047 1.00 95.69 105 LEU A O 1
ATOM 804 N N . GLY A 1 106 ? -2.930 5.356 -6.739 1.00 96.00 106 GLY A N 1
ATOM 805 C CA . GLY A 1 106 ? -3.381 6.621 -6.157 1.00 96.00 106 GLY A CA 1
ATOM 806 C C . GLY A 1 106 ? -4.740 7.044 -6.700 1.00 96.00 106 GLY A C 1
ATOM 807 O O . GLY A 1 106 ? -5.654 7.310 -5.922 1.00 96.00 106 GLY A O 1
ATOM 808 N N . HIS A 1 107 ? -4.888 7.011 -8.023 1.00 95.06 107 HIS A N 1
ATOM 809 C CA . HIS A 1 107 ? -6.147 7.278 -8.715 1.00 95.06 107 HIS A CA 1
ATOM 810 C C . HIS A 1 107 ? -7.259 6.329 -8.245 1.00 95.06 107 HIS A C 1
ATOM 812 O O . HIS A 1 107 ? -8.326 6.778 -7.836 1.00 95.06 107 HIS A O 1
ATOM 818 N N . HIS A 1 108 ? -6.988 5.020 -8.201 1.00 94.19 108 HIS A N 1
ATOM 819 C CA . HIS A 1 108 ? -7.953 4.022 -7.739 1.00 94.19 108 HIS A CA 1
ATOM 820 C C . HIS A 1 108 ? -8.369 4.233 -6.274 1.00 94.19 108 HIS A C 1
ATOM 822 O O . HIS A 1 108 ? -9.544 4.116 -5.936 1.00 94.19 108 HIS A O 1
ATOM 828 N N . LEU A 1 109 ? -7.419 4.554 -5.391 1.00 94.44 109 LEU A N 1
ATOM 829 C CA . LEU A 1 109 ? -7.658 4.683 -3.952 1.00 94.44 109 LEU A CA 1
ATOM 830 C C . LEU A 1 109 ? -8.245 6.035 -3.526 1.00 94.44 109 LEU A C 1
ATOM 832 O O . LEU A 1 109 ? -8.748 6.139 -2.405 1.00 94.44 109 LEU A O 1
ATOM 836 N N . ALA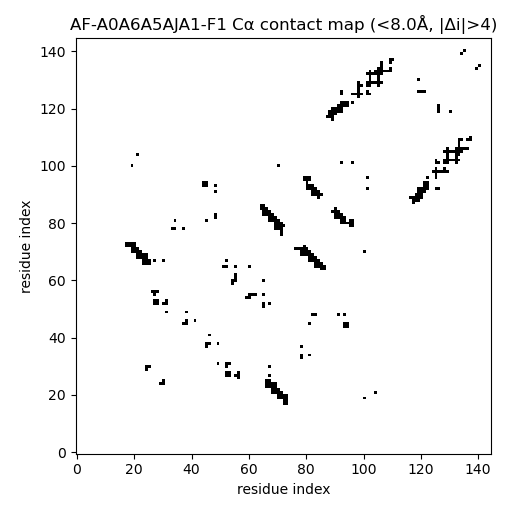 A 1 110 ? -8.256 7.039 -4.406 1.00 92.69 110 ALA A N 1
ATOM 837 C CA . ALA A 1 110 ? -8.809 8.368 -4.134 1.00 92.69 110 ALA A CA 1
ATOM 838 C C . ALA A 1 110 ? -10.275 8.356 -3.685 1.00 92.69 110 ALA A C 1
ATOM 840 O O . ALA A 1 110 ? -10.709 9.241 -2.946 1.00 92.69 110 ALA A O 1
ATOM 841 N N . GLN A 1 111 ? -11.045 7.350 -4.097 1.00 88.75 111 GLN A N 1
ATOM 842 C CA . GLN A 1 111 ? -12.455 7.213 -3.730 1.00 88.75 111 GLN A CA 1
ATOM 843 C C . GLN A 1 111 ? -12.665 6.447 -2.410 1.00 88.75 111 GLN A C 1
ATOM 845 O O . GLN A 1 111 ? -13.733 6.554 -1.809 1.00 88.75 111 GLN A O 1
ATOM 850 N N . TYR A 1 112 ? -11.655 5.706 -1.935 1.00 87.50 112 TYR A N 1
ATOM 851 C CA . TYR A 1 112 ? -11.780 4.769 -0.808 1.00 87.50 112 TYR A CA 1
ATOM 852 C C . TYR A 1 112 ? -11.008 5.171 0.450 1.00 87.50 112 TYR A C 1
ATOM 854 O O . TYR A 1 112 ? -11.240 4.577 1.508 1.00 87.50 112 TYR A O 1
ATOM 862 N N . LEU A 1 113 ? -10.057 6.101 0.343 1.00 88.44 113 LEU A N 1
ATOM 863 C CA . LEU A 1 113 ? -9.242 6.563 1.466 1.00 88.44 113 LEU A CA 1
ATOM 864 C C . LEU A 1 113 ? -9.737 7.911 2.024 1.00 88.44 113 LEU A C 1
ATOM 866 O O . LEU A 1 113 ? -10.461 8.638 1.337 1.00 88.44 113 LEU A O 1
ATOM 870 N N . PRO A 1 114 ? -9.376 8.245 3.280 1.00 84.06 114 PRO A N 1
ATOM 871 C CA . PRO A 1 114 ? -9.765 9.505 3.903 1.00 84.06 114 PRO A CA 1
ATOM 872 C C . PRO A 1 114 ? -9.208 10.728 3.179 1.00 84.06 114 PRO A C 1
ATOM 874 O O . PRO A 1 114 ? -8.123 10.693 2.601 1.00 84.06 114 PRO A O 1
ATOM 877 N N . ASP A 1 115 ? -9.926 11.838 3.307 1.00 84.12 115 ASP A N 1
ATOM 878 C CA . ASP A 1 115 ? -9.542 13.131 2.762 1.00 84.12 115 ASP A CA 1
ATOM 879 C C . ASP A 1 115 ? -9.571 14.195 3.875 1.00 84.12 115 ASP A C 1
ATOM 881 O O . ASP A 1 115 ? -10.643 14.438 4.439 1.00 84.12 115 ASP A O 1
ATOM 885 N N . PRO A 1 116 ? -8.420 14.792 4.237 1.00 80.62 116 PRO A N 1
ATOM 886 C CA . PRO A 1 116 ? -7.101 14.600 3.626 1.00 80.62 116 PRO A CA 1
ATOM 887 C C . PRO A 1 116 ? -6.471 13.235 3.949 1.00 80.62 116 PRO A C 1
ATOM 889 O O . PRO A 1 116 ? -6.679 12.672 5.026 1.00 80.62 116 PRO A O 1
ATOM 892 N N . LEU A 1 117 ? -5.645 12.727 3.027 1.00 83.88 117 LEU A N 1
ATOM 893 C CA . LEU A 1 117 ? -4.820 11.547 3.278 1.00 83.88 117 LEU A CA 1
ATOM 894 C C . LEU A 1 117 ? -3.747 11.898 4.330 1.00 83.88 117 LEU A C 1
ATOM 896 O O . LEU A 1 117 ? -3.000 12.851 4.102 1.00 83.88 117 LEU A O 1
ATOM 900 N N . PRO A 1 118 ? -3.612 11.149 5.447 1.00 83.00 118 PRO A N 1
ATOM 901 C CA . PRO A 1 118 ? -2.690 11.523 6.523 1.00 83.00 118 PRO A CA 1
ATOM 902 C C . PRO A 1 118 ? -1.223 11.598 6.082 1.00 83.00 118 PRO A C 1
ATOM 904 O O . PRO A 1 118 ? -0.528 12.564 6.386 1.00 83.00 118 PRO A O 1
ATOM 907 N N . GLN A 1 119 ? -0.746 10.571 5.372 1.00 90.69 119 GLN A N 1
ATOM 908 C CA . GLN A 1 119 ? 0.628 10.471 4.884 1.00 90.69 119 GLN A CA 1
ATOM 909 C C . GLN A 1 119 ? 0.737 9.409 3.776 1.00 90.69 119 GLN A C 1
ATOM 911 O O . GLN A 1 119 ? -0.018 8.436 3.751 1.00 90.69 119 GLN A O 1
ATOM 916 N N . SER A 1 120 ? 1.716 9.585 2.883 1.00 93.25 120 SER A N 1
ATOM 917 C CA . SER A 1 120 ? 2.206 8.566 1.949 1.00 93.25 120 SER A CA 1
ATOM 918 C C . SER A 1 120 ? 3.672 8.243 2.233 1.00 93.25 120 SER A C 1
ATOM 920 O O . SER A 1 120 ? 4.481 9.159 2.393 1.00 93.25 120 SER A O 1
ATOM 922 N N . SER A 1 121 ? 4.041 6.966 2.257 1.00 94.00 121 SER A N 1
ATOM 923 C CA . SER A 1 121 ? 5.406 6.511 2.544 1.00 94.00 121 SER A CA 1
ATOM 924 C C . SER A 1 121 ? 5.845 5.386 1.604 1.00 94.00 121 SER A C 1
ATOM 926 O O . SER A 1 121 ? 5.019 4.656 1.060 1.00 94.00 121 SER A O 1
ATOM 928 N N . GLY A 1 122 ? 7.152 5.287 1.357 1.00 92.75 122 GLY A N 1
ATOM 929 C CA . GLY A 1 122 ? 7.738 4.392 0.357 1.00 92.75 122 GLY A CA 1
ATOM 930 C C . GLY A 1 122 ? 8.900 5.062 -0.379 1.00 92.75 122 GLY A C 1
ATOM 931 O O . GLY A 1 122 ? 9.496 6.023 0.112 1.00 92.75 122 GLY A O 1
ATOM 932 N N . ARG A 1 123 ? 9.235 4.569 -1.576 1.00 94.19 123 ARG A N 1
ATOM 933 C CA . ARG A 1 123 ? 10.235 5.223 -2.439 1.00 94.19 123 ARG A CA 1
ATOM 934 C C . ARG A 1 123 ? 9.714 6.574 -2.922 1.00 94.19 123 ARG A C 1
ATOM 936 O O . ARG A 1 123 ? 8.603 6.636 -3.434 1.00 94.19 123 ARG A O 1
ATOM 943 N N . VAL A 1 124 ? 10.563 7.605 -2.858 1.00 94.81 124 VAL A N 1
ATOM 944 C CA . VAL A 1 124 ? 10.217 9.007 -3.176 1.00 94.81 124 VAL A CA 1
ATOM 945 C C . VAL A 1 124 ? 9.461 9.147 -4.500 1.00 94.81 124 VAL A C 1
ATOM 947 O O . VAL A 1 124 ? 8.394 9.751 -4.537 1.00 94.81 124 VAL A O 1
ATOM 950 N N . THR A 1 125 ? 9.975 8.548 -5.578 1.00 96.31 125 THR A N 1
ATOM 951 C CA . THR A 1 125 ? 9.349 8.628 -6.908 1.00 96.31 125 THR A CA 1
ATOM 952 C C . THR A 1 125 ? 7.966 7.987 -6.936 1.00 96.31 125 THR A C 1
ATOM 954 O O . THR A 1 125 ? 7.053 8.515 -7.554 1.00 96.31 125 THR A O 1
ATOM 957 N N . SER A 1 126 ? 7.795 6.863 -6.243 1.00 96.81 126 SER A N 1
ATOM 958 C CA . SER A 1 126 ? 6.533 6.127 -6.214 1.00 96.81 126 SER A CA 1
ATOM 959 C C . SER A 1 126 ? 5.506 6.840 -5.336 1.00 96.81 126 SER A C 1
ATOM 961 O O . SER A 1 126 ? 4.355 6.967 -5.730 1.00 96.81 126 SER A O 1
ATOM 963 N N . THR A 1 127 ? 5.919 7.385 -4.187 1.00 96.81 127 THR A N 1
ATOM 964 C CA . THR A 1 127 ? 5.037 8.199 -3.335 1.00 96.81 127 THR A CA 1
ATOM 965 C C . THR A 1 127 ? 4.606 9.491 -4.017 1.00 96.81 127 THR A C 1
ATOM 967 O O . THR A 1 127 ? 3.454 9.887 -3.884 1.00 96.81 127 THR A O 1
ATOM 970 N N . GLN A 1 128 ? 5.500 10.135 -4.775 1.00 97.25 128 GLN A N 1
ATOM 971 C CA . GLN A 1 128 ? 5.146 11.327 -5.540 1.00 97.25 128 GLN A CA 1
ATOM 972 C C . GLN A 1 128 ? 4.084 10.997 -6.593 1.00 97.25 128 GLN A C 1
ATOM 974 O O . GLN A 1 128 ? 3.037 11.637 -6.611 1.00 97.25 128 GLN A O 1
ATOM 979 N N . SER A 1 129 ? 4.309 9.964 -7.408 1.00 97.75 129 SER A N 1
ATOM 980 C CA . SER A 1 129 ? 3.345 9.559 -8.434 1.00 97.75 129 SER A CA 1
ATOM 981 C C . SER A 1 129 ? 2.019 9.077 -7.845 1.00 97.75 129 SER A C 1
ATOM 983 O O . SER A 1 129 ? 0.967 9.401 -8.385 1.00 97.75 129 SER A O 1
ATOM 985 N N . PHE A 1 130 ? 2.039 8.385 -6.701 1.00 97.38 130 PHE A N 1
ATOM 986 C CA . PHE A 1 130 ? 0.818 8.062 -5.962 1.00 97.38 130 PHE A CA 1
ATOM 987 C C . PHE A 1 130 ? 0.030 9.318 -5.586 1.00 97.38 130 PHE A C 1
ATOM 989 O O . PHE A 1 130 ? -1.168 9.384 -5.848 1.00 97.38 130 PHE A O 1
ATOM 996 N N . ASN A 1 131 ? 0.693 10.325 -5.012 1.00 95.50 131 ASN A N 1
ATOM 997 C CA . ASN A 1 131 ? 0.032 11.568 -4.616 1.00 95.50 131 ASN A CA 1
ATOM 998 C C . ASN A 1 131 ? -0.517 12.330 -5.829 1.00 95.50 131 ASN A C 1
ATOM 1000 O O . ASN A 1 131 ? -1.612 12.877 -5.752 1.00 95.50 131 ASN A O 1
ATOM 1004 N N . GLU A 1 132 ? 0.203 12.335 -6.954 1.00 95.25 132 GLU A N 1
ATOM 1005 C CA . GLU A 1 132 ? -0.276 12.912 -8.216 1.00 95.25 132 GLU A CA 1
ATOM 1006 C C . GLU A 1 132 ? -1.562 12.221 -8.694 1.00 95.25 132 GLU A C 1
ATOM 1008 O O . GLU A 1 132 ? -2.551 12.901 -8.965 1.00 95.25 132 GLU A O 1
ATOM 1013 N N . GLY A 1 133 ? -1.583 10.883 -8.728 1.00 94.81 133 GLY A N 1
ATOM 1014 C CA . GLY A 1 133 ? -2.768 10.109 -9.111 1.00 94.81 133 GLY A CA 1
ATOM 1015 C C . GLY A 1 133 ? -3.946 10.297 -8.151 1.00 94.81 133 GLY A C 1
ATOM 1016 O O . GLY A 1 133 ? -5.073 10.516 -8.592 1.00 94.81 133 GLY A O 1
ATOM 1017 N N . TYR A 1 134 ? -3.673 10.283 -6.843 1.00 94.75 134 TYR A N 1
ATOM 1018 C CA . TYR A 1 134 ? -4.670 10.509 -5.794 1.00 94.75 134 TYR A CA 1
ATOM 1019 C C . TYR A 1 134 ? -5.325 11.886 -5.926 1.00 94.75 134 TYR A C 1
ATOM 1021 O O . TYR A 1 134 ? -6.549 12.006 -5.950 1.00 94.75 134 TYR A O 1
ATOM 1029 N N . CYS A 1 135 ? -4.510 12.934 -6.055 1.00 92.94 135 CYS A N 1
ATOM 1030 C CA . CYS A 1 135 ? -4.996 14.303 -6.174 1.00 92.94 135 CYS A CA 1
ATOM 1031 C C . CYS A 1 135 ? -5.719 14.554 -7.499 1.00 92.94 135 CYS A C 1
ATOM 1033 O O . CYS A 1 135 ? -6.708 15.277 -7.493 1.00 92.94 135 CYS A O 1
ATOM 1035 N N . ALA A 1 136 ? -5.263 13.973 -8.612 1.00 92.06 136 ALA A N 1
ATOM 1036 C CA . ALA A 1 136 ? -5.903 14.164 -9.914 1.00 92.06 136 ALA A CA 1
ATOM 1037 C C . ALA A 1 136 ? -7.352 13.652 -9.938 1.00 92.06 136 ALA A C 1
ATOM 1039 O O . ALA A 1 136 ? -8.213 14.298 -10.532 1.00 92.06 136 ALA A O 1
ATOM 1040 N N . GLU A 1 137 ? -7.620 12.525 -9.273 1.00 92.19 137 GLU A N 1
ATOM 1041 C CA . GLU A 1 137 ? -8.977 11.980 -9.144 1.00 92.19 137 GLU A CA 1
ATOM 1042 C C . GLU A 1 137 ? -9.807 12.742 -8.106 1.00 92.19 137 GLU A C 1
ATOM 1044 O O . GLU A 1 137 ? -10.982 13.033 -8.322 1.00 92.19 137 GLU A O 1
ATOM 1049 N N . ARG A 1 138 ? -9.199 13.091 -6.965 1.00 88.25 138 ARG A N 1
ATOM 1050 C CA . ARG A 1 138 ? -9.908 13.740 -5.853 1.00 88.25 138 ARG A CA 1
ATOM 1051 C C . ARG A 1 138 ? -10.243 15.207 -6.127 1.00 88.25 138 ARG A C 1
ATOM 1053 O O . ARG A 1 138 ? -11.280 15.701 -5.688 1.00 88.25 138 ARG A O 1
ATOM 1060 N N . TYR A 1 139 ? -9.360 15.896 -6.840 1.00 88.00 139 TYR A N 1
ATOM 1061 C CA . TYR A 1 139 ? -9.407 17.330 -7.102 1.00 88.00 139 TYR A CA 1
ATOM 1062 C C . TYR A 1 139 ? -9.249 17.587 -8.607 1.00 88.00 139 TYR A C 1
ATOM 1064 O O . TYR A 1 139 ? -8.217 18.111 -9.041 1.00 88.00 139 TYR A O 1
ATOM 1072 N N . PRO A 1 140 ? -10.251 17.213 -9.428 1.00 82.62 140 PRO A N 1
ATOM 1073 C CA . PRO A 1 140 ? -10.169 17.406 -10.866 1.00 82.62 140 PRO A CA 1
ATOM 1074 C C . PRO A 1 140 ? -10.001 18.900 -11.186 1.00 82.62 140 PRO A C 1
ATOM 1076 O O . PRO A 1 140 ? -10.621 19.747 -10.529 1.00 82.62 140 PRO A O 1
ATOM 1079 N N . PRO A 1 141 ? -9.168 19.255 -12.182 1.00 78.94 141 PRO A N 1
ATOM 1080 C CA . PRO A 1 141 ? -8.955 20.646 -12.537 1.00 78.94 141 PRO A CA 1
ATOM 1081 C C . PRO A 1 141 ? -10.285 21.301 -12.905 1.00 78.94 141 PRO A C 1
ATOM 1083 O O . PRO A 1 141 ? -11.060 20.764 -13.696 1.00 78.94 141 PRO A O 1
ATOM 1086 N N . LEU A 1 142 ? -10.535 22.483 -12.342 1.00 79.12 142 LEU A N 1
ATOM 1087 C CA . LEU A 1 142 ? -11.677 23.298 -12.734 1.00 79.12 142 LEU A CA 1
ATOM 1088 C C . LEU A 1 142 ? -11.520 23.637 -14.219 1.00 79.12 142 LEU A C 1
ATOM 1090 O O . LEU A 1 142 ? -10.594 24.353 -14.597 1.00 79.12 142 LEU A O 1
ATOM 1094 N N . THR A 1 143 ? -12.410 23.122 -15.067 1.00 67.62 143 THR A N 1
ATOM 1095 C CA . THR A 1 143 ? -12.518 23.590 -16.451 1.00 67.62 143 THR A CA 1
ATOM 1096 C C . THR A 1 143 ? -12.887 25.072 -16.427 1.00 67.62 143 THR A C 1
ATOM 1098 O O . THR A 1 143 ? -13.931 25.406 -15.858 1.00 67.62 143 THR A O 1
ATOM 1101 N N . PRO A 1 144 ? -12.071 25.964 -17.018 1.00 66.62 144 PRO A N 1
ATOM 1102 C CA . PRO A 1 144 ? -12.475 27.348 -17.223 1.00 66.62 144 PRO A CA 1
ATOM 1103 C C . PRO A 1 144 ? -13.759 27.365 -18.062 1.00 66.62 144 PRO A C 1
ATOM 1105 O O . PRO A 1 144 ? -13.810 26.695 -19.096 1.00 66.62 144 PRO A O 1
ATOM 1108 N N . GLN A 1 145 ? -14.789 28.067 -17.583 1.00 51.19 145 GLN A N 1
ATOM 1109 C CA . GLN A 1 145 ? -16.020 28.328 -18.338 1.00 51.19 145 GLN A CA 1
ATOM 1110 C C . GLN A 1 145 ? -15.800 29.413 -19.390 1.00 51.19 145 GLN A C 1
ATOM 1112 O O . GLN A 1 145 ? -15.037 30.364 -19.097 1.00 51.19 145 GLN A O 1
#